Protein AF-A0A7R9U4M3-F1 (afdb_monomer_lite)

Radius of gyration: 16.31 Å; chains: 1; bounding box: 42×39×50 Å

pLDDT: mean 87.85, std 11.24, range [37.78, 98.69]

Secondary structure (DSSP, 8-state):
------BEEEEEEESSSEEEEEEEPS--SS-----BTSSEEEEE-SSEEEEEEEETTTTEEEEEEEE-SS-GGG---EEEEEEE-SSTT-TTTTSEEEEETTEEEEEETTTTTT-EEEEEE-TTSS---EEEEE--SSS--TT--TTSEEEEETTEEEEE-TT--

Organism: NCBI:txid172671

InterPro domains:
  IPR013517 FG-GAP repeat [PF14312] (145-165)
  IPR028994 Integrin alpha, N-terminal [G3DSA:2.130.10.130] (20-165)

Foldseek 3Di:
DQDQDLAWAWDWDDDVHIDIDIGGDPDDPDDGQQNWQLEWDWDDDPFKIWIWIFRLSQQKIWIWIWTPPDDCPPTDTDTLDMDHDPDPALRRWRNEWDADQQWIKTWRLQGPLRTKIWIFGGSNDPDRHTPDMDDDPDPWGSQQSWRNYKYDDDPDIDIHRPRGD

Structure (mmCIF, N/CA/C/O backbone):
data_AF-A0A7R9U4M3-F1
#
_entry.id   AF-A0A7R9U4M3-F1
#
loop_
_atom_site.gro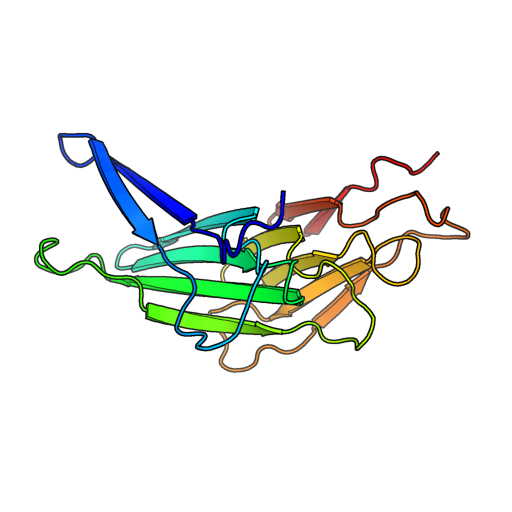up_PDB
_atom_site.id
_atom_site.type_symbol
_atom_site.label_atom_id
_atom_site.label_alt_id
_atom_site.label_comp_id
_atom_site.label_asym_id
_atom_site.label_entity_id
_atom_site.label_seq_id
_atom_site.pdbx_PDB_ins_code
_atom_site.Cartn_x
_atom_site.Cartn_y
_atom_site.Cartn_z
_atom_site.occupancy
_atom_site.B_iso_or_equiv
_atom_site.auth_seq_id
_atom_site.auth_comp_id
_atom_site.auth_asym_id
_atom_site.auth_atom_id
_atom_site.pdbx_PDB_model_num
ATOM 1 N N . GLY A 1 1 ? 10.361 23.703 -2.982 1.00 37.78 1 GLY A N 1
ATOM 2 C CA . GLY A 1 1 ? 10.017 24.140 -1.619 1.00 37.78 1 GLY A CA 1
ATOM 3 C C . GLY A 1 1 ? 10.389 23.019 -0.686 1.00 37.78 1 GLY A C 1
ATOM 4 O O . GLY A 1 1 ? 9.804 21.955 -0.807 1.00 37.78 1 GLY A O 1
ATOM 5 N N . ASN A 1 2 ? 11.410 23.215 0.147 1.00 40.41 2 ASN A N 1
ATOM 6 C CA . ASN A 1 2 ? 11.979 22.170 1.003 1.00 40.41 2 ASN A C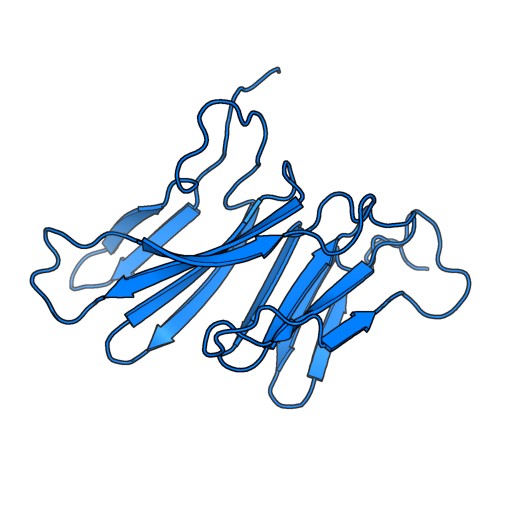A 1
ATOM 7 C C . ASN A 1 2 ? 11.095 21.965 2.240 1.00 40.41 2 ASN A C 1
ATOM 9 O O . ASN A 1 2 ? 11.406 22.452 3.323 1.00 40.41 2 ASN A O 1
ATOM 13 N N . GLY A 1 3 ? 9.948 21.314 2.048 1.00 46.66 3 GLY A N 1
ATOM 14 C CA . GLY A 1 3 ? 9.044 20.949 3.129 1.00 46.66 3 GLY A CA 1
ATOM 15 C C . GLY A 1 3 ? 9.566 19.722 3.868 1.00 46.66 3 GLY A C 1
ATOM 16 O O . GLY A 1 3 ? 9.647 18.642 3.295 1.00 46.66 3 GLY A O 1
ATOM 17 N N . THR A 1 4 ? 9.859 19.881 5.154 1.00 59.25 4 THR A N 1
ATOM 18 C CA . THR A 1 4 ? 10.184 18.836 6.141 1.00 59.25 4 THR A CA 1
ATOM 19 C C . THR A 1 4 ? 8.990 17.926 6.469 1.00 59.25 4 THR A C 1
ATOM 21 O O . THR A 1 4 ? 8.893 17.403 7.575 1.00 59.25 4 THR A O 1
ATOM 24 N N . SER A 1 5 ? 8.030 17.775 5.552 1.00 70.88 5 SER A N 1
ATOM 25 C CA . SER A 1 5 ? 6.799 17.042 5.832 1.00 70.88 5 SER A CA 1
ATOM 26 C C . SER A 1 5 ? 7.074 15.543 5.818 1.00 70.88 5 SER A C 1
ATOM 28 O O . SER 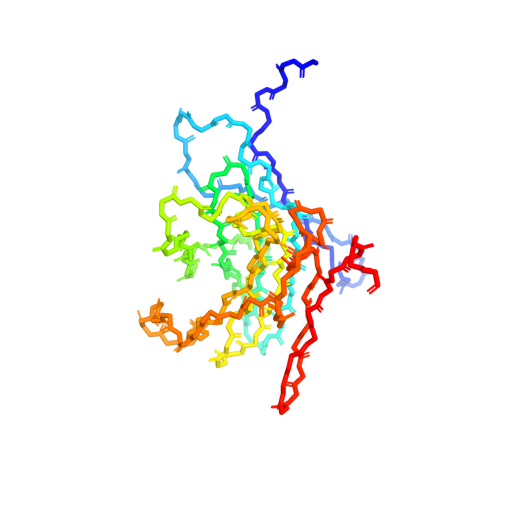A 1 5 ? 7.492 14.980 4.806 1.00 70.88 5 SER A O 1
ATOM 30 N N . VAL A 1 6 ? 6.836 14.899 6.955 1.00 87.44 6 VAL A N 1
ATOM 31 C CA . VAL A 1 6 ? 6.812 13.438 7.087 1.00 87.44 6 VAL A CA 1
ATOM 32 C C . VAL A 1 6 ? 5.547 12.826 6.475 1.00 87.44 6 VAL A C 1
ATOM 34 O O . VAL A 1 6 ? 5.582 11.665 6.087 1.00 87.44 6 VAL A O 1
ATOM 37 N N . GLY A 1 7 ? 4.485 13.614 6.267 1.00 92.06 7 GLY A N 1
ATOM 38 C CA . GLY A 1 7 ? 3.181 13.145 5.786 1.00 92.06 7 GLY A CA 1
ATOM 39 C C . GLY A 1 7 ? 2.256 12.675 6.916 1.00 92.06 7 GLY A C 1
ATOM 40 O O . GLY A 1 7 ? 2.693 12.497 8.051 1.00 92.06 7 GLY A O 1
ATOM 41 N N . ALA A 1 8 ? 0.971 12.521 6.600 1.00 93.31 8 ALA A N 1
ATOM 42 C CA . ALA A 1 8 ? -0.087 12.064 7.499 1.00 93.31 8 ALA A CA 1
ATOM 43 C C . ALA A 1 8 ? -1.176 11.354 6.681 1.00 93.31 8 ALA A C 1
ATOM 45 O O . ALA A 1 8 ? -1.417 11.709 5.524 1.00 93.31 8 ALA A O 1
ATOM 46 N N . ALA A 1 9 ? -1.864 10.396 7.293 1.00 94.75 9 ALA A N 1
ATOM 47 C CA . ALA A 1 9 ? -3.109 9.831 6.782 1.00 94.75 9 ALA A CA 1
ATOM 48 C C . ALA A 1 9 ? -4.287 10.291 7.656 1.00 94.75 9 ALA A C 1
ATOM 50 O O . ALA A 1 9 ? -4.102 10.724 8.791 1.00 94.75 9 ALA A O 1
ATOM 51 N N . PHE A 1 10 ? -5.510 10.208 7.135 1.00 93.38 10 PHE A N 1
ATOM 52 C CA . PHE A 1 10 ? -6.714 10.585 7.875 1.00 93.38 10 PHE A CA 1
ATOM 53 C C . PHE A 1 10 ? -7.774 9.499 7.729 1.00 93.38 10 PHE A C 1
ATOM 55 O O . PHE A 1 10 ? -8.077 9.071 6.615 1.00 93.38 10 PHE A O 1
ATOM 62 N N . LEU A 1 11 ? -8.363 9.087 8.849 1.00 92.38 11 LEU A N 1
ATOM 63 C CA . LEU A 1 11 ? -9.556 8.250 8.871 1.00 92.38 11 LEU A CA 1
ATOM 64 C C . LEU A 1 11 ? -10.776 9.146 9.084 1.00 92.38 11 LEU A C 1
ATOM 66 O O . LEU A 1 11 ? -10.877 9.816 10.110 1.00 92.38 11 LEU A O 1
ATOM 70 N N . ALA A 1 12 ? -11.720 9.117 8.146 1.00 91.19 12 ALA A N 1
ATOM 71 C CA . ALA A 1 12 ? -13.032 9.731 8.309 1.00 91.19 12 ALA A CA 1
ATOM 72 C C . ALA A 1 12 ? -14.095 8.640 8.481 1.00 91.19 12 ALA A C 1
ATOM 74 O O . ALA A 1 12 ? -14.167 7.717 7.671 1.00 91.19 12 ALA A O 1
ATOM 75 N N . PHE A 1 13 ? -14.928 8.745 9.515 1.00 85.38 13 PHE A N 1
ATOM 76 C CA . PHE A 1 13 ? -15.995 7.776 9.785 1.00 85.38 13 PHE A CA 1
ATOM 77 C C . PHE A 1 13 ? -17.269 8.456 10.294 1.00 85.38 13 PHE A C 1
ATOM 79 O O . PHE A 1 13 ? -17.234 9.575 10.811 1.00 85.38 13 PHE A O 1
ATOM 86 N N . PHE A 1 14 ? -18.406 7.776 10.130 1.00 83.50 14 PHE A N 1
ATOM 87 C CA . PHE A 1 14 ? -19.721 8.283 10.520 1.00 83.50 14 PHE A CA 1
ATOM 88 C C . PHE A 1 14 ? -20.272 7.520 11.730 1.00 83.50 14 PHE A C 1
ATOM 90 O O . PHE A 1 14 ? -20.478 6.311 11.665 1.00 83.50 14 PHE A O 1
ATOM 97 N N . ALA A 1 15 ? -20.550 8.241 12.816 1.00 82.00 15 ALA A N 1
ATOM 98 C CA . ALA A 1 15 ? -21.122 7.710 14.056 1.00 82.00 15 ALA A CA 1
ATOM 99 C C . ALA A 1 15 ? -22.196 8.670 14.596 1.00 82.00 15 ALA A C 1
ATOM 101 O O . ALA A 1 15 ? -22.021 9.333 15.614 1.00 82.00 15 ALA A O 1
ATOM 102 N N . GLY A 1 16 ? -23.287 8.847 13.844 1.00 87.50 16 GLY A N 1
ATOM 103 C CA . GLY A 1 16 ? -24.296 9.888 14.109 1.00 87.50 16 GLY A CA 1
ATOM 104 C C . GLY A 1 16 ? -23.850 11.301 13.699 1.00 87.50 16 GLY A C 1
ATOM 105 O O . GLY A 1 16 ? -24.685 12.132 13.351 1.00 87.50 16 GLY A O 1
ATOM 106 N N . SER A 1 17 ? -22.540 11.540 13.643 1.00 90.12 17 SER A N 1
ATOM 107 C CA . SER A 1 17 ? -21.875 12.671 12.990 1.00 90.12 17 SER A CA 1
ATOM 108 C C . SER A 1 17 ? -20.594 12.215 12.288 1.00 90.12 17 SER A C 1
ATOM 110 O O . SER A 1 17 ? -20.107 11.113 12.534 1.00 90.12 17 SER A O 1
ATOM 112 N N . TRP A 1 18 ? -20.047 13.054 11.403 1.00 90.75 18 TRP A N 1
ATOM 113 C CA . TRP A 1 18 ? -18.720 12.826 10.830 1.00 90.75 18 TRP A CA 1
ATOM 114 C C . TRP A 1 18 ? -17.631 13.094 11.868 1.00 90.75 18 TRP A C 1
ATOM 116 O O . TRP A 1 18 ? -17.604 14.161 12.483 1.00 90.75 18 TRP A O 1
ATOM 126 N N . HIS A 1 19 ? -16.719 12.140 12.012 1.00 85.75 19 HIS A N 1
ATOM 127 C CA . HIS A 1 19 ? -15.512 12.239 12.821 1.00 85.75 19 HIS A CA 1
ATOM 128 C C . HIS A 1 19 ? -14.290 12.062 11.925 1.00 85.75 19 HIS A C 1
ATOM 130 O O . HIS A 1 19 ? -14.338 11.324 10.940 1.00 85.75 19 HIS A O 1
ATOM 136 N N . VAL A 1 20 ? -13.198 12.741 12.273 1.00 89.19 20 VAL A N 1
ATOM 137 C CA . VAL A 1 20 ? -11.919 12.643 11.568 1.00 89.19 20 VAL A CA 1
ATOM 138 C C . VAL A 1 20 ? -10.822 12.392 12.589 1.00 89.19 20 VAL A C 1
ATOM 140 O O . VAL A 1 20 ? -10.710 13.131 13.567 1.00 89.19 20 VAL A O 1
ATOM 143 N N . LEU A 1 21 ? -10.015 11.365 12.348 1.00 89.38 21 LEU A N 1
ATOM 144 C CA . LEU A 1 21 ? -8.816 11.059 13.118 1.00 89.38 21 LEU A CA 1
ATOM 145 C C . LEU A 1 21 ? -7.601 11.224 12.216 1.00 89.38 21 LEU A C 1
ATOM 147 O O . LEU A 1 21 ? -7.536 10.637 11.135 1.00 89.38 21 LEU A O 1
ATOM 151 N N . GLN A 1 22 ? -6.649 12.037 12.666 1.00 91.06 22 GLN A N 1
ATOM 152 C CA . GLN A 1 22 ? -5.338 12.120 12.041 1.00 91.06 22 GLN A CA 1
ATOM 153 C C . GLN A 1 22 ? -4.504 10.917 12.471 1.00 91.06 22 GLN A C 1
ATOM 155 O O . GLN A 1 22 ? -4.534 10.502 13.630 1.00 91.06 22 GLN A O 1
ATOM 160 N N . VAL A 1 23 ? -3.768 10.368 11.518 1.00 91.62 23 VAL A N 1
ATOM 161 C CA . VAL A 1 23 ? -2.862 9.250 11.705 1.00 91.62 23 VAL A CA 1
ATOM 162 C C . VAL A 1 23 ? -1.487 9.715 11.270 1.00 91.62 23 VAL A C 1
ATOM 164 O O . VAL A 1 23 ? -1.259 10.002 10.093 1.00 91.62 23 VAL A O 1
ATOM 167 N N . ASP A 1 24 ? -0.588 9.822 12.234 1.00 90.94 24 ASP A N 1
ATOM 168 C CA . ASP A 1 24 ? 0.778 10.259 11.992 1.00 90.94 24 ASP A CA 1
ATOM 169 C C . ASP A 1 24 ? 1.687 9.069 11.688 1.00 90.94 24 ASP A C 1
ATOM 171 O O . ASP A 1 24 ? 1.416 7.932 12.088 1.00 90.94 24 ASP A O 1
ATOM 175 N N . LEU A 1 25 ? 2.791 9.347 10.993 1.00 90.00 25 LEU A N 1
ATOM 176 C CA . LEU A 1 25 ? 3.866 8.379 10.822 1.00 90.00 25 LEU A CA 1
ATOM 177 C C . LEU A 1 25 ? 4.359 7.923 12.215 1.00 90.00 25 LEU A C 1
ATOM 179 O O . LEU A 1 25 ? 4.736 8.775 13.028 1.00 90.00 25 LEU A O 1
ATOM 183 N N . PRO A 1 26 ? 4.383 6.612 12.512 1.00 87.19 26 PRO A N 1
ATOM 184 C CA . PRO A 1 26 ? 4.880 6.114 13.791 1.00 87.19 26 PRO A CA 1
ATOM 185 C C . PRO A 1 26 ? 6.357 6.476 13.992 1.00 87.19 26 PRO A C 1
ATOM 187 O O . PRO A 1 26 ? 7.179 6.127 13.159 1.00 87.19 26 PRO A O 1
ATOM 190 N N . GLN A 1 27 ? 6.643 7.198 15.085 1.00 74.12 27 GLN A N 1
ATOM 191 C CA . GLN A 1 27 ? 7.946 7.688 15.574 1.00 74.12 27 GLN A CA 1
ATOM 192 C C . GLN A 1 27 ? 9.141 7.617 14.600 1.00 74.12 27 GLN A C 1
ATOM 194 O O . GLN A 1 27 ? 9.788 6.585 14.496 1.00 74.12 27 GLN A O 1
ATOM 199 N N . GLU A 1 28 ? 9.568 8.768 14.063 1.00 61.22 28 GLU A N 1
ATOM 200 C CA . GLU A 1 28 ? 10.859 8.899 13.371 1.00 61.22 28 GLU A CA 1
ATOM 201 C C . GLU A 1 28 ? 11.548 10.228 13.720 1.00 61.22 28 GLU A C 1
ATOM 203 O O . GLU A 1 28 ? 11.085 11.304 13.344 1.00 61.22 28 GLU A O 1
ATOM 208 N N . ALA A 1 29 ? 12.671 10.184 14.444 1.00 54.16 29 ALA A N 1
ATOM 209 C CA . ALA A 1 29 ? 13.320 11.400 14.953 1.00 54.16 29 ALA A CA 1
ATOM 210 C C . ALA A 1 29 ? 14.067 12.216 13.879 1.00 54.16 29 ALA A C 1
ATOM 212 O O . ALA A 1 29 ? 14.394 13.371 14.131 1.00 54.16 29 ALA A O 1
ATOM 213 N N . ASN A 1 30 ? 14.346 11.640 12.702 1.00 65.00 30 ASN A N 1
ATOM 214 C CA . ASN A 1 30 ? 15.183 12.270 11.668 1.00 65.00 30 ASN A CA 1
ATOM 215 C C . ASN A 1 30 ? 14.733 11.987 10.227 1.00 65.00 30 ASN A C 1
ATOM 217 O O . ASN A 1 30 ? 15.498 12.211 9.287 1.00 65.00 30 ASN A O 1
ATOM 221 N N . VAL A 1 31 ? 13.514 11.492 10.022 1.00 77.75 31 VAL A N 1
ATOM 222 C CA . VAL A 1 31 ? 13.018 11.269 8.666 1.00 77.75 31 VAL A CA 1
ATOM 223 C C . VAL A 1 31 ? 12.441 12.569 8.124 1.00 77.75 31 VAL A C 1
ATOM 225 O O . VAL A 1 31 ? 11.555 13.180 8.713 1.00 77.75 31 VAL A O 1
ATOM 228 N N . THR A 1 32 ? 12.943 12.996 6.971 1.00 81.12 32 THR A N 1
ATOM 229 C CA . THR A 1 32 ? 12.339 14.077 6.191 1.00 81.12 32 THR A CA 1
ATOM 230 C C . THR A 1 32 ? 11.786 13.488 4.907 1.00 81.12 32 THR A C 1
ATOM 232 O O . THR A 1 32 ? 12.334 12.522 4.383 1.00 81.12 32 THR A O 1
ATOM 235 N N . ASN A 1 33 ? 10.691 14.061 4.403 1.00 87.31 33 ASN A N 1
ATOM 236 C CA . ASN A 1 33 ? 10.104 13.671 3.124 1.00 87.31 33 ASN A CA 1
ATOM 237 C C . ASN A 1 33 ? 9.628 12.206 3.056 1.00 87.31 33 ASN A C 1
ATOM 239 O O . ASN A 1 33 ? 9.598 11.651 1.967 1.00 87.31 33 ASN A O 1
ATOM 243 N N . ALA A 1 34 ? 9.212 11.586 4.172 1.00 91.88 34 ALA A N 1
ATOM 244 C CA . ALA A 1 34 ? 8.642 10.228 4.163 1.00 91.88 34 ALA A CA 1
ATOM 245 C C . ALA A 1 34 ? 7.427 10.089 3.238 1.00 91.88 34 ALA A C 1
ATOM 247 O O . ALA A 1 34 ? 7.194 9.012 2.690 1.00 91.88 34 ALA A O 1
ATOM 248 N N . ARG A 1 35 ? 6.674 11.181 3.036 1.00 94.31 35 ARG A N 1
ATOM 249 C CA . ARG A 1 35 ? 5.420 11.173 2.271 1.00 94.31 35 ARG A CA 1
ATOM 250 C C . ARG A 1 35 ? 4.434 10.138 2.839 1.00 94.31 35 ARG A C 1
ATOM 252 O O . ARG A 1 35 ? 3.738 9.477 2.085 1.00 94.31 35 ARG A O 1
ATOM 259 N N . PHE A 1 36 ? 4.396 9.966 4.160 1.00 95.62 36 PHE A N 1
ATOM 260 C CA . PHE A 1 36 ? 3.461 9.058 4.816 1.00 95.62 36 PHE A CA 1
ATOM 261 C C . PHE A 1 36 ? 2.010 9.420 4.478 1.00 95.62 36 PHE A C 1
ATOM 263 O O . PHE A 1 36 ? 1.654 10.599 4.418 1.00 95.62 36 PHE A O 1
ATOM 270 N N . GLY A 1 37 ? 1.185 8.401 4.244 1.00 96.62 37 GLY A N 1
ATOM 271 C CA . GLY A 1 37 ? -0.191 8.570 3.778 1.00 96.62 37 GLY A CA 1
ATOM 272 C C . GLY A 1 37 ? -0.309 8.825 2.273 1.00 96.62 37 GLY A C 1
ATOM 273 O O . GLY A 1 37 ? -1.388 9.191 1.817 1.00 96.62 37 GLY A O 1
ATOM 274 N N . TRP A 1 38 ? 0.764 8.628 1.494 1.00 97.44 38 TRP A N 1
ATOM 275 C CA . TRP A 1 38 ? 0.748 8.788 0.032 1.00 97.44 38 TRP A CA 1
ATOM 276 C C . TRP A 1 38 ? -0.267 7.868 -0.651 1.00 97.44 38 TRP A C 1
ATOM 278 O O . TRP A 1 38 ? -0.994 8.285 -1.549 1.00 97.44 38 TRP A O 1
ATOM 288 N N . SER A 1 39 ? -0.332 6.622 -0.191 1.00 98.44 39 SER A N 1
ATOM 289 C CA . SER A 1 39 ? -1.350 5.652 -0.575 1.00 98.44 39 SER A CA 1
ATOM 290 C C . SER A 1 39 ? -1.989 5.074 0.672 1.00 98.44 39 SER A C 1
ATOM 292 O O . SER A 1 39 ? -1.288 4.826 1.656 1.00 98.44 39 SER A O 1
ATOM 294 N N . THR A 1 40 ? -3.292 4.821 0.625 1.00 97.62 40 THR A N 1
ATOM 295 C CA . THR A 1 40 ? -4.031 4.246 1.747 1.00 97.62 40 THR A CA 1
ATOM 296 C C . THR A 1 40 ? -4.933 3.104 1.304 1.00 97.62 40 THR A C 1
ATOM 298 O O . THR A 1 40 ? -5.460 3.098 0.194 1.00 97.62 40 THR A O 1
ATOM 301 N N . SER A 1 41 ? -5.124 2.144 2.202 1.00 96.25 41 SER A N 1
ATOM 302 C CA . SER A 1 41 ? -6.145 1.100 2.107 1.00 96.25 41 SER A CA 1
ATOM 303 C C . SER A 1 41 ? -6.718 0.863 3.502 1.00 96.25 41 SER A C 1
ATOM 305 O O . SER A 1 41 ? -6.033 1.107 4.499 1.00 96.25 41 SER A O 1
ATOM 307 N N . LEU A 1 42 ? -7.967 0.410 3.591 1.00 94.81 42 LEU A N 1
ATOM 308 C CA . LEU A 1 42 ? -8.704 0.265 4.846 1.00 94.81 42 LEU A CA 1
ATOM 309 C C . LEU A 1 42 ? -9.363 -1.112 4.914 1.00 94.81 42 LEU A C 1
ATOM 311 O O . LEU A 1 42 ? -10.042 -1.513 3.973 1.00 94.81 42 LEU A O 1
ATOM 315 N N . LEU A 1 43 ? -9.233 -1.777 6.057 1.00 93.12 43 LEU A N 1
ATOM 316 C CA . LEU A 1 43 ? -9.994 -2.970 6.403 1.00 93.12 43 LEU A CA 1
ATOM 317 C C . LEU A 1 43 ? -10.692 -2.734 7.739 1.00 93.12 43 LEU A C 1
ATOM 319 O O . LEU A 1 43 ? -10.069 -2.306 8.710 1.00 93.12 43 LEU A O 1
ATOM 323 N N . VAL A 1 44 ? -11.992 -3.004 7.779 1.00 89.50 44 VAL A N 1
ATOM 324 C CA . VAL A 1 44 ? -12.799 -2.896 8.995 1.00 89.50 44 VAL A CA 1
ATOM 325 C C . VAL A 1 44 ? -13.258 -4.291 9.379 1.00 89.50 44 VAL A C 1
ATOM 327 O O . VAL A 1 44 ? -14.021 -4.929 8.656 1.00 89.50 44 VAL A O 1
ATOM 330 N N . GLU A 1 45 ? -12.792 -4.749 10.527 1.00 86.88 45 GLU A N 1
ATOM 331 C CA . GLU A 1 45 ? -13.235 -5.973 11.176 1.00 86.88 45 GLU A CA 1
ATOM 332 C C . GLU A 1 45 ? -14.233 -5.639 12.290 1.00 86.88 45 GLU A C 1
ATOM 334 O O . GLU A 1 45 ? -14.480 -4.479 12.623 1.00 86.88 45 GLU A O 1
ATOM 339 N N . THR A 1 46 ? -14.831 -6.663 12.900 1.00 85.00 46 THR A N 1
ATOM 340 C CA . THR A 1 46 ? -15.843 -6.472 13.951 1.00 85.00 46 THR A CA 1
ATOM 341 C C . THR A 1 46 ? -15.320 -5.670 15.144 1.00 85.00 46 THR A C 1
ATOM 343 O O . THR A 1 46 ? -16.074 -4.903 15.740 1.00 85.00 46 THR A O 1
ATOM 346 N N . SER A 1 47 ? -14.047 -5.850 15.504 1.00 86.31 47 SER A N 1
ATOM 347 C CA . SER A 1 47 ? -13.424 -5.211 16.667 1.00 86.31 47 SER A CA 1
ATOM 348 C C . SER A 1 47 ? -12.348 -4.196 16.325 1.00 86.31 47 SER A C 1
ATOM 350 O O . SER A 1 47 ? -11.884 -3.503 17.228 1.00 86.31 47 SER A O 1
ATOM 352 N N . ASP A 1 48 ? -11.922 -4.120 15.068 1.00 88.44 48 ASP A N 1
ATOM 353 C CA . ASP A 1 48 ? -10.676 -3.468 14.699 1.00 88.44 48 ASP A CA 1
ATOM 354 C C . ASP A 1 48 ? -10.792 -2.743 13.360 1.00 88.44 48 ASP A C 1
ATOM 356 O O . ASP A 1 48 ? -11.447 -3.204 12.429 1.00 88.44 48 ASP A O 1
ATOM 360 N N . ILE A 1 49 ? -10.115 -1.607 13.257 1.00 90.94 49 ILE A N 1
ATOM 361 C CA . ILE A 1 49 ? -9.874 -0.908 12.000 1.00 90.94 49 ILE A CA 1
ATOM 362 C C . ILE A 1 49 ? -8.388 -1.020 11.701 1.00 90.94 49 ILE A C 1
ATOM 364 O O . ILE A 1 49 ? -7.557 -0.616 12.519 1.00 90.94 49 ILE A O 1
ATOM 368 N N . LEU A 1 50 ? -8.059 -1.538 10.523 1.00 93.50 50 LEU A N 1
ATOM 369 C CA . LEU A 1 50 ? -6.706 -1.573 9.993 1.00 93.50 50 LEU A CA 1
ATOM 370 C C . LEU A 1 50 ? -6.571 -0.578 8.843 1.00 93.50 50 LEU A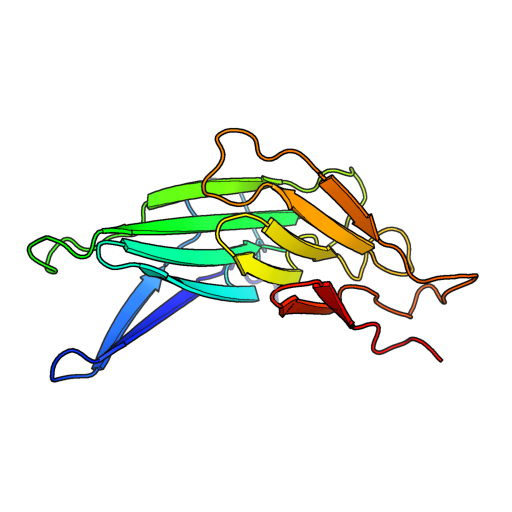 C 1
ATOM 372 O O . LEU A 1 50 ? -7.347 -0.600 7.889 1.00 93.50 50 LEU A O 1
ATOM 376 N N . LEU A 1 51 ? -5.565 0.282 8.929 1.00 95.12 51 LEU A N 1
ATOM 377 C CA . LEU A 1 51 ? -5.184 1.237 7.897 1.00 95.12 51 LEU A CA 1
ATOM 378 C C . LEU A 1 51 ? -3.788 0.873 7.401 1.00 95.12 51 LEU A C 1
ATOM 380 O O . LEU A 1 51 ? -2.830 0.947 8.169 1.00 95.12 51 LEU A O 1
ATOM 384 N N . ALA A 1 52 ? -3.658 0.533 6.123 1.00 96.38 52 ALA A N 1
ATOM 385 C CA . ALA A 1 52 ? -2.355 0.498 5.473 1.00 96.38 52 ALA A CA 1
ATOM 386 C C . ALA A 1 52 ? -2.049 1.880 4.898 1.00 96.38 52 ALA A C 1
ATOM 388 O O . ALA A 1 52 ? -2.890 2.462 4.212 1.00 96.38 52 ALA A O 1
ATOM 389 N N . ALA A 1 53 ? -0.853 2.394 5.161 1.00 97.31 53 ALA A N 1
ATOM 390 C CA . ALA A 1 53 ? -0.390 3.686 4.683 1.00 97.31 53 ALA A CA 1
ATOM 391 C C . ALA A 1 53 ? 1.028 3.570 4.115 1.00 97.31 53 ALA A C 1
ATOM 393 O O . ALA A 1 53 ? 1.958 3.123 4.791 1.00 97.31 53 ALA A O 1
ATOM 394 N N . GLY A 1 54 ? 1.179 3.982 2.860 1.00 97.50 54 GLY A N 1
ATOM 395 C CA . GLY A 1 54 ? 2.459 4.042 2.167 1.00 97.50 54 GLY A CA 1
ATOM 396 C C . GLY A 1 54 ? 3.264 5.284 2.539 1.00 97.50 54 GLY A C 1
ATOM 397 O O . GLY A 1 54 ? 2.708 6.371 2.719 1.00 97.50 54 GLY A O 1
ATOM 398 N N . ALA A 1 55 ? 4.579 5.113 2.634 1.00 96.38 55 ALA A N 1
ATOM 399 C CA . ALA A 1 55 ? 5.575 6.153 2.855 1.00 96.38 55 ALA A CA 1
ATOM 400 C C . ALA A 1 55 ? 6.717 6.010 1.828 1.00 96.38 55 ALA A C 1
ATOM 402 O O . ALA A 1 55 ? 7.852 5.692 2.194 1.00 96.38 55 ALA A O 1
ATOM 403 N N . PRO A 1 56 ? 6.455 6.254 0.529 1.00 95.94 56 PRO A N 1
ATOM 404 C CA . PRO A 1 56 ? 7.423 6.015 -0.545 1.00 95.94 56 PRO A CA 1
ATOM 405 C C . PRO A 1 56 ? 8.648 6.929 -0.492 1.00 95.94 56 PRO A C 1
ATOM 407 O O . PRO A 1 56 ? 9.560 6.804 -1.299 1.00 95.94 56 PRO A O 1
ATOM 410 N N . GLY A 1 57 ? 8.682 7.926 0.390 1.00 93.00 57 GLY A N 1
ATOM 411 C CA . GLY A 1 57 ? 9.892 8.705 0.641 1.00 93.00 57 GLY A CA 1
ATOM 412 C C . GLY A 1 57 ? 10.936 7.996 1.500 1.00 93.00 57 GLY A C 1
ATOM 413 O O . GLY A 1 57 ? 12.088 8.419 1.510 1.00 93.00 57 GLY A O 1
ATOM 414 N N . ILE A 1 58 ? 10.530 6.941 2.203 1.00 92.69 58 ILE A N 1
ATOM 415 C CA . ILE A 1 58 ? 11.392 6.060 3.001 1.00 92.69 58 ILE A CA 1
ATOM 416 C C . ILE A 1 58 ? 11.184 4.583 2.656 1.00 92.69 58 ILE A C 1
ATOM 418 O O . ILE A 1 58 ? 11.549 3.715 3.441 1.00 92.69 58 ILE A O 1
ATOM 422 N N . ASP A 1 59 ? 10.595 4.309 1.489 1.00 94.81 59 ASP A N 1
ATOM 423 C CA . ASP A 1 59 ? 10.441 2.964 0.939 1.00 94.81 59 ASP A CA 1
ATOM 424 C C . ASP A 1 59 ? 9.786 1.972 1.925 1.00 94.81 59 ASP A C 1
ATOM 426 O O . ASP A 1 59 ? 10.272 0.855 2.136 1.00 94.81 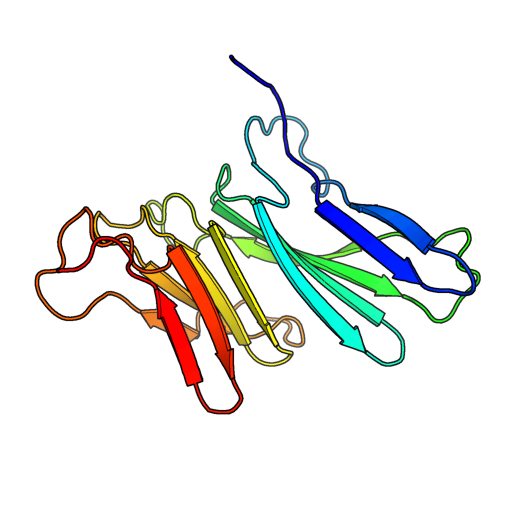59 ASP A O 1
ATOM 430 N N . ALA A 1 60 ? 8.678 2.394 2.550 1.00 94.50 60 ALA A N 1
ATOM 431 C CA . ALA A 1 60 ? 7.973 1.624 3.574 1.00 94.50 60 ALA A CA 1
ATOM 432 C C . ALA A 1 60 ? 6.442 1.687 3.445 1.00 94.50 60 ALA A C 1
ATOM 434 O O . ALA A 1 60 ? 5.868 2.653 2.936 1.00 94.50 60 ALA A O 1
ATOM 435 N N . VAL A 1 61 ? 5.772 0.669 3.987 1.00 96.56 61 VAL A N 1
ATOM 436 C CA . VAL A 1 61 ? 4.325 0.648 4.247 1.00 96.56 61 VAL A CA 1
ATOM 437 C C . VAL A 1 61 ? 4.091 0.295 5.711 1.00 96.56 61 VAL A C 1
ATOM 439 O O . VAL A 1 61 ? 4.695 -0.641 6.231 1.00 96.56 61 VAL A O 1
ATOM 442 N N . TYR A 1 62 ? 3.176 1.005 6.365 1.00 95.00 62 TYR A N 1
ATOM 443 C CA . TYR A 1 62 ? 2.761 0.730 7.739 1.00 95.00 62 TYR A CA 1
ATOM 444 C C . TYR A 1 62 ? 1.312 0.261 7.752 1.00 95.00 62 TYR A C 1
ATOM 446 O O . TYR A 1 62 ? 0.451 0.914 7.167 1.00 95.00 62 TYR A O 1
ATOM 454 N N . VAL A 1 63 ? 1.036 -0.835 8.451 1.00 95.25 63 VAL A N 1
ATOM 455 C CA . VAL A 1 63 ? -0.314 -1.260 8.822 1.00 95.25 63 VAL A CA 1
ATOM 456 C C . VAL A 1 63 ? -0.538 -0.875 10.271 1.00 95.25 63 VAL A C 1
ATOM 458 O O . VAL A 1 63 ? 0.175 -1.315 11.177 1.00 95.25 63 VAL A O 1
ATOM 461 N N . LEU A 1 64 ? -1.535 -0.030 10.475 1.00 94.06 64 LEU A N 1
ATOM 462 C CA . LEU A 1 64 ? -1.896 0.551 11.752 1.00 94.06 64 LEU A CA 1
ATOM 463 C C . LEU A 1 64 ? -3.243 0.002 12.189 1.00 94.06 64 LEU A C 1
ATOM 465 O O . LEU A 1 64 ? -4.179 -0.033 11.396 1.00 94.06 64 LEU A O 1
ATOM 469 N N . LYS A 1 65 ? -3.347 -0.396 13.452 1.00 92.25 65 LYS A N 1
ATOM 470 C CA . LYS A 1 65 ? -4.541 -1.001 14.033 1.00 92.25 65 LYS A CA 1
ATOM 471 C C . LYS A 1 65 ? -5.135 -0.093 15.103 1.00 92.25 65 LYS A C 1
ATOM 473 O O . LYS A 1 65 ? -4.416 0.407 15.966 1.00 92.25 65 LYS A O 1
ATOM 478 N N . MET A 1 66 ? -6.448 0.084 15.055 1.00 90.12 66 MET A N 1
ATOM 479 C CA . MET A 1 66 ? -7.249 0.768 16.065 1.00 90.12 66 MET A CA 1
ATOM 480 C C . MET A 1 66 ? -8.335 -0.183 16.552 1.00 90.12 66 MET A C 1
ATOM 482 O O . MET A 1 66 ? -9.093 -0.715 15.745 1.00 90.12 66 MET A O 1
ATOM 486 N N . ASN A 1 67 ? -8.433 -0.380 17.865 1.00 87.19 67 ASN A N 1
ATOM 487 C CA . ASN A 1 67 ? -9.498 -1.188 18.443 1.00 87.19 67 ASN A CA 1
ATOM 488 C C . ASN A 1 67 ? -10.773 -0.351 18.632 1.00 87.19 67 ASN A C 1
ATOM 490 O O . ASN A 1 67 ? -10.719 0.769 19.138 1.00 87.19 67 ASN A O 1
ATOM 494 N N . VAL A 1 68 ? -11.918 -0.904 18.238 1.00 78.69 68 VAL A N 1
ATOM 495 C CA . VAL A 1 68 ? -13.227 -0.226 18.216 1.00 78.69 68 VAL A CA 1
ATOM 496 C C . VAL A 1 68 ? -14.117 -0.663 19.390 1.00 78.69 68 VAL A C 1
ATOM 498 O O . VAL A 1 68 ? -15.201 -0.126 19.586 1.00 78.69 68 VAL A O 1
ATOM 501 N N . THR A 1 69 ? -13.682 -1.622 20.216 1.00 66.88 69 THR A N 1
ATOM 502 C CA . THR A 1 69 ? -14.536 -2.249 21.248 1.00 66.88 69 THR A CA 1
ATOM 503 C C . THR A 1 69 ? -14.563 -1.533 22.610 1.00 66.88 69 THR A C 1
ATOM 505 O O . THR A 1 69 ? -14.962 -2.129 23.608 1.00 66.88 69 THR A O 1
ATOM 508 N N . GLY A 1 70 ? -14.190 -0.249 22.677 1.00 63.12 70 GLY A N 1
ATOM 509 C CA . GLY A 1 70 ? -14.084 0.524 23.927 1.00 63.12 70 GLY A CA 1
ATOM 510 C C . GLY A 1 70 ? -14.702 1.927 23.880 1.00 63.12 70 GLY A C 1
ATOM 511 O O . GLY A 1 70 ? -15.375 2.296 22.920 1.00 63.12 70 GLY A O 1
ATOM 512 N N . ASP A 1 71 ? -14.473 2.724 24.933 1.00 61.31 71 ASP A N 1
ATOM 513 C CA . ASP A 1 71 ? -14.812 4.155 24.936 1.00 61.31 71 ASP A CA 1
ATOM 514 C C . ASP A 1 71 ? -13.951 4.853 23.870 1.00 61.31 71 ASP A C 1
ATOM 516 O O . ASP A 1 71 ? -12.726 4.916 23.977 1.00 61.31 71 ASP A O 1
ATOM 520 N N . THR A 1 72 ? -14.582 5.356 22.809 1.00 62.66 72 THR A N 1
ATOM 521 C CA . THR A 1 72 ? -13.907 5.921 21.625 1.00 62.66 72 THR A CA 1
ATOM 522 C C . THR A 1 72 ? -13.124 7.204 21.922 1.00 62.66 72 THR A C 1
ATOM 524 O O . THR A 1 72 ? -12.521 7.780 21.020 1.00 62.66 72 THR A O 1
ATOM 527 N N . LYS A 1 73 ? -13.148 7.682 23.170 1.00 64.44 73 LYS A N 1
ATOM 528 C CA . LYS A 1 73 ? -12.434 8.880 23.628 1.00 64.44 73 LYS A CA 1
ATOM 529 C C . LYS A 1 73 ? -10.913 8.736 23.604 1.00 64.44 73 LYS A C 1
ATOM 531 O O . LYS A 1 73 ? -10.250 9.751 23.427 1.00 64.44 73 LYS A O 1
ATOM 536 N N . ASP A 1 74 ? -10.396 7.509 23.693 1.00 64.94 74 ASP A N 1
ATOM 537 C CA . ASP A 1 74 ? -8.955 7.206 23.645 1.00 64.94 74 ASP A CA 1
ATOM 538 C C . ASP A 1 74 ? -8.554 6.425 22.376 1.00 64.94 74 ASP A C 1
ATOM 540 O O . ASP A 1 74 ? -7.491 5.797 22.320 1.00 64.94 74 ASP A O 1
ATOM 544 N N . ALA A 1 75 ? -9.406 6.436 21.342 1.00 72.50 75 ALA A N 1
ATOM 545 C CA . ALA A 1 75 ? -9.141 5.733 20.094 1.00 72.50 75 ALA A CA 1
ATOM 546 C C . ALA A 1 75 ? -7.851 6.262 19.444 1.00 72.50 75 ALA A C 1
ATOM 548 O O . ALA A 1 75 ? -7.765 7.417 19.026 1.00 72.50 75 ALA A O 1
ATOM 549 N N . SER A 1 76 ? -6.845 5.397 19.345 1.00 81.56 76 SER A N 1
ATOM 550 C CA . SER A 1 76 ? -5.558 5.693 18.722 1.00 81.56 76 SER A CA 1
ATOM 551 C C . SER A 1 76 ? -5.113 4.522 17.854 1.00 81.56 76 SER A C 1
ATOM 553 O O . SER A 1 76 ? -5.525 3.378 18.053 1.00 81.56 76 SER A O 1
ATOM 555 N N . PHE A 1 77 ? -4.300 4.831 16.849 1.00 89.69 77 PHE A N 1
ATOM 556 C CA . PHE A 1 77 ? -3.673 3.831 16.000 1.00 89.69 77 PHE A CA 1
ATOM 557 C C . PHE A 1 77 ? -2.345 3.386 16.609 1.00 89.69 77 PHE A C 1
ATOM 559 O O . PHE A 1 77 ? -1.513 4.216 16.974 1.00 89.69 77 PHE A O 1
ATOM 566 N N . ALA A 1 78 ? -2.128 2.076 16.660 1.00 90.62 78 ALA A N 1
ATOM 567 C CA . ALA A 1 78 ? -0.843 1.471 16.984 1.00 90.62 78 ALA A CA 1
ATOM 568 C C . ALA A 1 78 ? -0.276 0.734 15.766 1.00 90.62 78 ALA A C 1
ATOM 570 O O . ALA A 1 78 ? -1.027 0.246 14.921 1.00 90.62 78 ALA A O 1
ATOM 571 N N . VAL A 1 79 ? 1.051 0.622 15.683 1.00 92.00 79 VAL A N 1
ATOM 572 C CA . VAL A 1 79 ? 1.704 -0.176 14.636 1.00 92.00 79 VAL A CA 1
ATOM 573 C C . VAL A 1 79 ? 1.375 -1.646 14.825 1.00 92.00 79 VAL A C 1
ATOM 575 O O . VAL A 1 79 ? 1.706 -2.227 15.854 1.00 92.00 79 VAL A O 1
ATOM 578 N N . ASN A 1 80 ? 0.738 -2.236 13.815 1.00 92.19 80 ASN A N 1
ATOM 579 C CA . ASN A 1 80 ? 0.520 -3.674 13.721 1.00 92.19 80 ASN A CA 1
ATOM 580 C C . ASN A 1 80 ? 1.639 -4.334 12.913 1.00 92.19 80 ASN A C 1
ATOM 582 O O . ASN A 1 80 ? 2.194 -5.350 13.323 1.00 92.19 80 ASN A O 1
ATOM 586 N N . THR A 1 81 ? 1.980 -3.752 11.762 1.00 93.31 81 THR A N 1
ATOM 587 C CA . THR A 1 81 ? 2.970 -4.316 10.838 1.00 93.31 81 THR A CA 1
ATOM 588 C C . THR A 1 81 ? 3.693 -3.205 10.092 1.00 93.31 81 THR A C 1
ATOM 590 O O . THR A 1 81 ? 3.080 -2.202 9.732 1.00 93.31 81 THR A O 1
ATOM 593 N N . THR A 1 82 ? 4.975 -3.409 9.804 1.00 93.62 82 THR A N 1
ATOM 594 C CA . THR A 1 82 ? 5.751 -2.559 8.896 1.00 93.62 82 THR A CA 1
ATOM 595 C C . THR A 1 82 ? 6.326 -3.436 7.795 1.00 93.62 82 THR A C 1
ATOM 597 O O . THR A 1 82 ? 6.989 -4.428 8.090 1.00 93.62 82 THR A O 1
ATOM 600 N N . TYR A 1 83 ? 6.095 -3.063 6.540 1.00 94.06 83 TYR A N 1
ATOM 601 C CA . TYR A 1 83 ? 6.729 -3.673 5.377 1.00 94.06 83 TYR A CA 1
ATOM 602 C C . TYR A 1 83 ? 7.832 -2.734 4.884 1.00 94.06 83 TYR A C 1
ATOM 604 O O . TYR A 1 83 ? 7.516 -1.686 4.312 1.00 94.06 83 TYR A O 1
ATOM 612 N N . PRO A 1 84 ? 9.114 -3.050 5.128 1.00 92.00 84 PRO A N 1
ATOM 613 C CA . PRO A 1 84 ? 10.211 -2.348 4.484 1.00 92.00 84 PRO A CA 1
ATOM 614 C C . PRO A 1 84 ? 10.377 -2.837 3.041 1.00 92.00 84 PRO A C 1
ATOM 616 O O . PRO A 1 84 ? 10.027 -3.976 2.716 1.00 92.00 84 PRO A O 1
ATOM 619 N N . SER A 1 85 ? 10.976 -2.008 2.189 1.00 91.38 85 SER A N 1
ATOM 620 C CA . SER A 1 85 ? 11.420 -2.458 0.872 1.00 91.38 85 SER A CA 1
ATOM 621 C C . SER A 1 85 ? 12.328 -3.698 0.978 1.00 91.38 85 SER A C 1
ATOM 623 O O . SER A 1 85 ? 13.302 -3.684 1.740 1.00 91.38 85 SER A O 1
ATOM 625 N N . PRO A 1 86 ? 12.078 -4.757 0.184 1.00 89.62 86 PRO A N 1
ATOM 626 C CA . PRO A 1 86 ? 12.911 -5.955 0.181 1.00 89.62 86 PRO A CA 1
ATOM 627 C C . PRO A 1 86 ? 14.209 -5.774 -0.623 1.00 89.62 86 PRO A C 1
ATOM 629 O O . PRO A 1 86 ? 15.102 -6.615 -0.536 1.00 89.62 86 PRO A O 1
ATOM 632 N N . LEU A 1 87 ? 14.331 -4.697 -1.411 1.00 87.44 87 LEU A N 1
ATOM 633 C CA . LEU A 1 87 ? 15.488 -4.414 -2.263 1.00 87.44 87 LEU A CA 1
ATOM 634 C C . LEU A 1 87 ? 16.092 -3.046 -1.929 1.00 87.44 87 LEU A C 1
ATOM 636 O O . LEU A 1 87 ? 15.379 -2.083 -1.654 1.00 87.44 87 LEU A O 1
ATOM 640 N N . ALA A 1 88 ? 17.413 -2.921 -2.060 1.00 82.12 88 ALA A N 1
ATOM 641 C CA . ALA A 1 88 ? 18.115 -1.647 -1.861 1.00 82.12 88 ALA A CA 1
ATOM 642 C C . ALA A 1 88 ? 17.728 -0.556 -2.886 1.00 82.12 88 ALA A C 1
ATOM 644 O O . ALA A 1 88 ? 18.039 0.614 -2.692 1.00 82.12 88 ALA A O 1
ATOM 645 N N . ASN A 1 89 ? 17.084 -0.941 -3.988 1.00 78.38 89 ASN A N 1
ATOM 646 C CA . ASN A 1 89 ? 16.737 -0.090 -5.123 1.00 78.38 89 ASN A CA 1
ATOM 647 C C . ASN A 1 89 ? 15.267 -0.223 -5.557 1.00 78.38 89 ASN A C 1
ATOM 649 O O . ASN A 1 89 ? 14.944 0.110 -6.700 1.00 78.38 89 ASN A O 1
ATOM 653 N N . ALA A 1 90 ? 14.366 -0.674 -4.674 1.00 80.25 90 ALA A N 1
ATOM 654 C CA . ALA A 1 90 ? 12.928 -0.549 -4.926 1.00 80.25 90 ALA A CA 1
ATOM 655 C C . ALA A 1 90 ? 12.442 0.867 -4.585 1.00 80.25 90 ALA A C 1
ATOM 657 O O . ALA A 1 90 ? 11.604 1.057 -3.712 1.00 80.25 90 ALA A O 1
ATOM 658 N N . SER A 1 91 ? 13.022 1.867 -5.249 1.00 91.94 91 SER A N 1
ATOM 659 C CA . SER A 1 91 ? 12.696 3.267 -5.006 1.00 91.94 91 SER A CA 1
ATOM 660 C C . SER A 1 91 ? 11.199 3.525 -5.165 1.00 91.94 91 SER A C 1
ATOM 662 O O . SER A 1 91 ? 10.569 3.066 -6.121 1.00 91.94 91 SER A O 1
ATOM 664 N N . GLU A 1 92 ? 10.659 4.308 -4.236 1.00 95.12 92 GLU A N 1
ATOM 665 C CA . GLU A 1 92 ? 9.230 4.570 -4.075 1.00 95.12 92 GLU A CA 1
ATOM 666 C C . GLU A 1 92 ? 8.413 3.332 -3.686 1.00 95.12 92 GLU A C 1
ATOM 668 O O . GLU A 1 92 ? 7.236 3.231 -4.028 1.00 95.12 92 GLU A O 1
ATOM 673 N N . PHE A 1 93 ? 8.999 2.392 -2.943 1.00 97.62 93 PHE A N 1
ATOM 674 C CA . PHE A 1 93 ? 8.236 1.298 -2.345 1.00 97.62 93 PHE A CA 1
ATOM 675 C C . PHE A 1 93 ? 7.161 1.848 -1.400 1.00 97.62 93 PHE A C 1
ATOM 677 O O . PHE A 1 93 ? 7.434 2.683 -0.540 1.00 97.62 93 PHE A O 1
ATOM 684 N N . GLY A 1 94 ? 5.921 1.387 -1.559 1.00 97.88 94 GLY A N 1
ATOM 685 C CA . GLY A 1 94 ? 4.775 1.969 -0.858 1.00 97.88 94 GLY A CA 1
ATOM 686 C C . GLY A 1 94 ? 4.134 3.133 -1.611 1.00 97.88 94 GLY A C 1
ATOM 687 O O . GLY A 1 94 ? 3.375 3.891 -1.015 1.00 97.88 94 GLY A O 1
ATOM 688 N N . TYR A 1 95 ? 4.417 3.297 -2.907 1.00 98.25 95 TYR A N 1
ATOM 689 C CA . TYR A 1 95 ? 3.724 4.274 -3.754 1.00 98.25 95 TYR A CA 1
ATOM 690 C C . TYR A 1 95 ? 2.248 3.928 -3.950 1.00 98.25 95 TYR A C 1
ATOM 692 O O . TYR A 1 95 ? 1.404 4.810 -4.084 1.00 98.25 95 TYR A O 1
ATOM 700 N N . SER A 1 96 ? 1.934 2.639 -3.992 1.00 98.69 96 SER A N 1
ATOM 701 C CA . SER A 1 96 ? 0.570 2.136 -4.007 1.00 98.69 96 SER A CA 1
ATOM 702 C C . SER A 1 96 ? 0.481 0.925 -3.085 1.00 98.69 96 SER A C 1
ATOM 704 O O . SER A 1 96 ? 1.445 0.168 -2.950 1.00 98.69 96 SER A O 1
ATOM 706 N N . VAL A 1 97 ? -0.656 0.770 -2.408 1.00 98.19 97 VAL A N 1
ATOM 707 C CA . VAL A 1 97 ? -0.887 -0.323 -1.464 1.00 98.19 97 VAL A CA 1
ATOM 708 C C . VAL A 1 97 ? -2.312 -0.835 -1.606 1.00 98.19 97 VAL A C 1
ATOM 710 O O . VAL A 1 97 ? -3.259 -0.052 -1.631 1.00 98.19 97 VAL A O 1
ATOM 713 N N . ALA A 1 98 ? -2.450 -2.151 -1.662 1.00 96.88 98 ALA A N 1
ATOM 714 C CA . ALA A 1 98 ? -3.696 -2.869 -1.453 1.00 96.88 98 ALA A CA 1
ATOM 715 C C . ALA A 1 98 ? -3.406 -3.971 -0.433 1.00 96.88 98 ALA A C 1
ATOM 717 O O . ALA A 1 98 ? -2.350 -4.601 -0.495 1.00 96.88 98 ALA A O 1
ATOM 718 N N . PHE A 1 99 ? -4.302 -4.197 0.522 1.00 92.88 99 PHE A N 1
ATOM 719 C CA . PHE A 1 99 ? -4.103 -5.273 1.488 1.00 92.88 99 PHE A CA 1
ATOM 720 C C . PHE A 1 99 ? -5.413 -5.956 1.850 1.00 92.88 99 PHE A C 1
ATOM 722 O O . PHE A 1 99 ? -6.464 -5.321 1.922 1.00 92.88 99 PHE A O 1
ATOM 729 N N . GLU A 1 100 ? -5.291 -7.243 2.126 1.00 92.00 100 GLU A N 1
ATOM 730 C CA . GLU A 1 100 ? -6.306 -8.140 2.662 1.00 92.00 100 GLU A CA 1
ATOM 731 C C . GLU A 1 100 ? -5.658 -8.981 3.779 1.00 92.00 100 GLU A C 1
ATOM 733 O O . GLU A 1 100 ? -4.428 -8.961 3.906 1.00 92.00 100 GLU A O 1
ATOM 738 N N . PRO A 1 101 ? -6.427 -9.719 4.608 1.00 89.12 101 PRO A N 1
ATOM 739 C CA . PRO A 1 101 ? -5.866 -10.513 5.702 1.00 89.12 101 PRO A CA 1
ATOM 740 C C . PRO A 1 101 ? -4.665 -11.370 5.298 1.00 89.12 101 PRO A C 1
ATOM 742 O O . PRO A 1 101 ? -3.641 -11.294 5.960 1.00 89.12 101 PRO A O 1
ATOM 745 N N . GLY A 1 102 ? -4.739 -12.081 4.166 1.00 89.81 102 GLY A N 1
ATOM 746 C CA . GLY A 1 102 ? -3.693 -13.017 3.740 1.00 89.81 102 GLY A CA 1
ATOM 747 C C . GLY A 1 102 ? -2.588 -12.450 2.844 1.00 89.81 102 GLY A C 1
ATOM 748 O O . GLY A 1 102 ? -1.546 -13.096 2.710 1.00 89.81 102 GLY A O 1
ATOM 749 N N . VAL A 1 103 ? -2.772 -11.275 2.233 1.00 93.44 103 VAL A N 1
ATOM 750 C CA . VAL A 1 103 ? -1.800 -10.710 1.285 1.00 93.44 103 VAL A CA 1
ATOM 751 C C . VAL A 1 103 ? -1.769 -9.185 1.332 1.00 93.44 103 VAL A C 1
ATOM 753 O O . VAL A 1 103 ? -2.802 -8.518 1.354 1.00 93.44 103 VAL A O 1
ATOM 756 N N . THR A 1 104 ? -0.561 -8.627 1.298 1.00 95.62 104 THR A N 1
ATOM 757 C CA . THR A 1 104 ? -0.331 -7.190 1.101 1.00 95.62 104 THR A CA 1
ATOM 758 C C . THR A 1 104 ? 0.416 -6.989 -0.210 1.00 95.62 104 THR A C 1
ATOM 760 O O . THR A 1 104 ? 1.530 -7.488 -0.367 1.00 95.62 104 THR A O 1
ATOM 763 N N . LEU A 1 105 ? -0.179 -6.255 -1.147 1.00 97.44 105 LEU A N 1
ATOM 764 C CA . LEU A 1 105 ? 0.416 -5.913 -2.435 1.00 97.44 105 LEU A CA 1
ATOM 765 C C . LEU A 1 105 ? 0.893 -4.462 -2.426 1.00 97.44 105 LEU A C 1
ATOM 767 O O . LEU A 1 105 ? 0.128 -3.543 -2.125 1.00 97.44 105 LEU A O 1
ATOM 771 N N . ILE A 1 106 ? 2.164 -4.263 -2.761 1.00 98.38 106 ILE A N 1
ATOM 772 C CA . ILE A 1 106 ? 2.847 -2.975 -2.648 1.00 98.38 106 ILE A CA 1
ATOM 773 C C . ILE A 1 106 ? 3.540 -2.643 -3.965 1.00 98.38 106 ILE A C 1
ATOM 775 O O . ILE A 1 106 ? 4.351 -3.422 -4.459 1.00 98.38 106 ILE A O 1
ATOM 779 N N . GLY A 1 107 ? 3.243 -1.474 -4.524 1.00 98.19 107 GLY A N 1
ATOM 780 C CA . GLY A 1 107 ? 3.887 -0.967 -5.731 1.00 98.19 107 GLY A CA 1
ATOM 781 C C . GLY A 1 107 ? 5.125 -0.112 -5.449 1.00 98.19 107 GLY A C 1
ATOM 782 O O . GLY A 1 107 ? 5.165 0.644 -4.474 1.00 98.19 107 GLY A O 1
ATOM 783 N N . ALA A 1 108 ? 6.110 -0.214 -6.341 1.00 97.69 108 ALA A N 1
ATOM 784 C CA . ALA A 1 108 ? 7.341 0.573 -6.380 1.00 97.69 108 ALA A CA 1
ATOM 785 C C . ALA A 1 108 ? 7.641 0.992 -7.838 1.00 97.69 108 ALA A C 1
ATOM 787 O O . ALA A 1 108 ? 8.485 0.388 -8.504 1.00 97.69 108 ALA A O 1
ATOM 788 N N . PRO A 1 109 ? 6.943 2.006 -8.382 1.00 96.56 109 PRO A N 1
ATOM 789 C CA . PRO A 1 109 ? 6.985 2.349 -9.807 1.00 96.56 109 PRO A CA 1
ATOM 790 C C . PRO A 1 109 ? 8.319 2.909 -10.300 1.00 96.56 109 PRO A C 1
ATOM 792 O O . PRO A 1 109 ? 8.515 3.001 -11.508 1.00 96.56 109 PRO A O 1
ATOM 795 N N . SER A 1 110 ? 9.220 3.281 -9.391 1.00 93.88 110 SER A N 1
ATOM 796 C CA . SER A 1 110 ? 10.566 3.764 -9.714 1.00 93.88 110 SER A CA 1
ATOM 797 C C . SER A 1 110 ? 11.645 2.693 -9.479 1.00 93.88 110 SER A C 1
ATOM 799 O O . SER A 1 110 ? 12.836 2.958 -9.648 1.00 93.88 110 SER A O 1
ATOM 801 N N . ALA A 1 111 ? 11.250 1.471 -9.105 1.00 93.12 111 ALA A N 1
ATOM 802 C CA . ALA A 1 111 ? 12.162 0.352 -8.916 1.00 93.12 111 ALA A CA 1
ATOM 803 C C . ALA A 1 111 ? 12.727 -0.148 -10.252 1.00 93.12 111 ALA A C 1
ATOM 805 O O . ALA A 1 111 ? 11.988 -0.342 -11.212 1.00 93.12 111 ALA A O 1
ATOM 806 N N . LEU A 1 112 ? 14.040 -0.391 -10.308 1.00 87.75 112 LEU A N 1
ATOM 807 C CA . LEU A 1 112 ? 14.735 -0.986 -11.467 1.00 87.75 112 LEU A CA 1
ATOM 808 C C . LEU A 1 112 ? 14.474 -0.303 -12.828 1.00 87.75 112 LEU A C 1
ATOM 810 O O . LEU A 1 112 ? 14.670 -0.908 -13.878 1.00 87.75 112 LEU A O 1
ATOM 814 N N . GLY A 1 113 ? 14.049 0.961 -12.835 1.00 85.75 113 GLY A N 1
ATOM 815 C CA . GLY A 1 113 ? 13.696 1.687 -14.054 1.00 85.75 113 GLY A CA 1
ATOM 816 C C . GLY A 1 113 ? 12.258 1.443 -14.510 1.00 85.75 113 GLY A C 1
ATOM 817 O O . GLY A 1 113 ? 11.537 2.411 -14.677 1.00 85.75 113 GLY A O 1
ATOM 818 N N . ALA A 1 114 ? 11.806 0.201 -14.689 1.00 90.62 114 ALA A N 1
ATOM 819 C CA . ALA A 1 114 ? 10.461 -0.074 -15.228 1.00 90.62 114 ALA A CA 1
ATOM 820 C C . ALA A 1 114 ? 9.340 -0.119 -14.168 1.00 90.62 114 ALA A C 1
ATOM 822 O O . ALA A 1 114 ? 8.163 0.013 -14.511 1.00 90.62 114 ALA A O 1
ATOM 823 N N . GLY A 1 115 ? 9.700 -0.255 -12.890 1.00 94.38 115 GLY A N 1
ATOM 824 C CA . GLY A 1 115 ? 8.787 -0.420 -11.763 1.00 94.38 115 GLY A CA 1
ATOM 825 C C . GLY A 1 115 ? 8.571 -1.884 -11.368 1.00 94.38 115 GLY A C 1
ATOM 826 O O . GLY A 1 115 ? 8.721 -2.796 -12.178 1.00 94.38 115 GLY A O 1
ATOM 827 N N . LEU A 1 116 ? 8.229 -2.107 -10.098 1.00 95.56 116 LEU A N 1
ATOM 828 C CA . LEU A 1 116 ? 7.947 -3.423 -9.516 1.00 95.56 116 LEU A CA 1
ATOM 829 C C . LEU A 1 116 ? 6.667 -3.392 -8.677 1.00 95.56 116 LEU A C 1
ATOM 831 O O . LEU A 1 116 ? 6.259 -2.345 -8.167 1.00 95.56 116 LEU A O 1
ATOM 835 N N . ALA A 1 117 ? 6.083 -4.567 -8.456 1.00 96.81 117 ALA A N 1
ATOM 836 C CA . ALA A 1 117 ? 5.122 -4.804 -7.384 1.00 96.81 117 ALA A CA 1
ATOM 837 C C . ALA A 1 117 ? 5.557 -5.999 -6.526 1.00 96.81 117 ALA A C 1
ATOM 839 O O . ALA A 1 117 ? 6.145 -6.957 -7.024 1.00 96.81 117 ALA A O 1
ATOM 840 N N . PHE A 1 118 ? 5.255 -5.957 -5.233 1.00 96.56 118 PHE A N 1
ATOM 841 C CA . PHE A 1 118 ? 5.655 -6.962 -4.254 1.00 96.56 118 PHE A CA 1
ATOM 842 C C . PHE A 1 118 ? 4.438 -7.469 -3.495 1.00 96.56 118 PHE A C 1
ATOM 844 O O . PHE A 1 118 ? 3.688 -6.668 -2.938 1.00 96.56 118 PHE A O 1
ATOM 851 N N . ALA A 1 119 ? 4.266 -8.785 -3.443 1.00 95.31 119 ALA A N 1
ATOM 852 C CA . ALA A 1 119 ? 3.260 -9.434 -2.620 1.00 95.31 119 ALA A CA 1
ATOM 853 C C . ALA A 1 119 ? 3.922 -10.014 -1.371 1.00 95.31 119 ALA A C 1
ATOM 855 O O . ALA A 1 119 ? 4.819 -10.854 -1.462 1.00 95.31 119 ALA A O 1
ATOM 856 N N . PHE A 1 120 ? 3.465 -9.577 -0.207 1.00 95.31 120 PHE A N 1
ATOM 857 C CA . PHE A 1 120 ? 3.874 -10.097 1.090 1.00 95.31 120 PHE A CA 1
ATOM 858 C C . PHE A 1 120 ? 2.755 -10.922 1.708 1.00 95.31 120 PHE A C 1
ATOM 860 O O . PHE A 1 120 ? 1.580 -10.696 1.409 1.00 95.31 120 PHE A O 1
ATOM 867 N N . GLU A 1 121 ? 3.119 -11.831 2.613 1.00 93.19 121 GLU A N 1
ATOM 868 C CA . GLU A 1 121 ? 2.161 -12.357 3.584 1.00 93.19 121 GLU A CA 1
ATOM 869 C C . GLU A 1 121 ? 1.434 -11.191 4.263 1.00 93.19 121 GLU A C 1
ATOM 871 O O . GLU A 1 121 ? 2.029 -10.148 4.546 1.00 93.19 121 GLU A O 1
ATOM 876 N N . GLY A 1 122 ? 0.128 -11.352 4.449 1.00 87.38 122 GLY A N 1
ATOM 877 C CA . GLY A 1 122 ? -0.709 -10.315 5.027 1.00 87.38 122 GLY A CA 1
ATOM 878 C C . GLY A 1 122 ? -0.442 -10.072 6.513 1.00 87.38 122 GLY A C 1
ATOM 879 O O . GLY A 1 122 ? 0.342 -10.753 7.175 1.00 87.38 122 GLY A O 1
ATOM 880 N N . PHE A 1 123 ? -1.105 -9.046 7.041 1.00 84.06 123 PHE A N 1
ATOM 881 C CA . PHE A 1 123 ? -0.868 -8.528 8.393 1.00 84.06 123 PHE A CA 1
ATOM 882 C C . PHE A 1 123 ? -1.343 -9.473 9.512 1.00 84.06 123 PHE A C 1
ATOM 884 O O . PHE A 1 123 ? -1.044 -9.224 10.683 1.00 84.06 123 PHE A O 1
ATOM 891 N N . ASP A 1 124 ? -2.114 -10.511 9.174 1.00 83.00 124 ASP A N 1
ATOM 892 C CA . ASP A 1 124 ? -2.601 -11.526 10.110 1.00 83.00 124 ASP A CA 1
ATOM 893 C C . ASP A 1 124 ? -1.538 -12.593 10.434 1.00 83.00 124 ASP A C 1
ATOM 895 O O . ASP A 1 124 ? -1.725 -13.411 11.342 1.00 83.00 124 ASP A O 1
ATOM 899 N N . ARG A 1 125 ? -0.392 -12.558 9.739 1.00 80.25 125 ARG A N 1
ATOM 900 C CA . ARG A 1 125 ? 0.737 -13.467 9.945 1.00 80.25 125 ARG A CA 1
ATOM 901 C C . ARG A 1 125 ? 1.900 -12.791 10.671 1.00 80.25 125 ARG A C 1
ATOM 903 O O . ARG A 1 125 ? 2.169 -11.607 10.481 1.00 80.25 125 ARG A O 1
ATOM 910 N N . PRO A 1 126 ? 2.652 -13.549 11.491 1.00 70.00 126 PRO A N 1
ATOM 911 C CA . PRO A 1 126 ? 3.792 -13.007 12.226 1.00 70.00 126 PRO A CA 1
ATOM 912 C C . PRO A 1 126 ? 4.988 -12.671 11.322 1.00 70.00 126 PRO A C 1
ATOM 914 O O . PRO A 1 126 ? 5.835 -11.864 11.703 1.00 70.00 126 PRO A O 1
ATOM 917 N N . SER A 1 127 ? 5.083 -13.298 10.148 1.00 71.31 127 SER A N 1
ATOM 918 C CA . SER A 1 127 ? 6.151 -13.088 9.175 1.00 71.31 127 SER A CA 1
ATOM 919 C C . SER A 1 127 ? 5.698 -12.142 8.065 1.00 71.31 127 SER A C 1
ATOM 921 O O . SER A 1 127 ? 4.714 -12.404 7.392 1.00 71.31 127 SER A O 1
ATOM 923 N N . GLN A 1 128 ? 6.454 -11.066 7.816 1.00 83.38 128 GLN A N 1
ATOM 924 C CA . GLN A 1 128 ? 6.310 -10.247 6.602 1.00 83.38 128 GLN A CA 1
ATOM 925 C C . GLN A 1 128 ? 7.065 -10.906 5.439 1.00 83.38 128 GLN A C 1
ATOM 927 O O . GLN A 1 128 ? 7.958 -10.305 4.839 1.00 83.38 128 GLN A O 1
ATOM 932 N N . HIS A 1 129 ? 6.806 -12.190 5.179 1.00 89.75 129 HIS A N 1
ATOM 933 C CA . HIS A 1 129 ? 7.555 -12.904 4.152 1.00 89.75 129 HIS A CA 1
ATOM 934 C C . HIS A 1 129 ? 7.165 -12.391 2.766 1.00 89.75 129 HIS A C 1
ATOM 936 O O . HIS A 1 129 ? 5.981 -12.285 2.449 1.00 89.75 129 HIS A O 1
ATOM 942 N N . LEU A 1 130 ? 8.164 -12.085 1.936 1.00 93.31 130 LEU A N 1
ATOM 943 C CA . LEU A 1 130 ? 7.937 -11.799 0.526 1.00 93.31 130 LEU A CA 1
ATOM 944 C C . LEU A 1 130 ? 7.485 -13.094 -0.155 1.00 93.31 130 LEU A C 1
ATOM 946 O O . LEU A 1 130 ? 8.250 -14.052 -0.222 1.00 93.31 130 LEU A O 1
ATOM 950 N N . LEU A 1 131 ? 6.255 -13.117 -0.657 1.00 91.12 131 LEU A N 1
ATOM 951 C CA . LEU A 1 131 ? 5.706 -14.256 -1.390 1.00 91.12 131 LEU A CA 1
ATOM 952 C C . LEU A 1 131 ? 6.249 -14.278 -2.817 1.00 91.12 131 LEU A C 1
ATOM 954 O O . LEU A 1 131 ? 6.734 -15.305 -3.285 1.00 91.12 131 LEU A O 1
ATOM 958 N N . PHE A 1 132 ? 6.173 -13.135 -3.501 1.00 91.12 132 PHE A N 1
ATOM 959 C CA . PHE A 1 132 ? 6.720 -12.944 -4.840 1.00 91.12 132 PHE A CA 1
ATOM 960 C C . PHE A 1 132 ? 6.855 -11.455 -5.176 1.00 91.12 132 PHE A C 1
ATOM 962 O O . PHE A 1 132 ? 6.199 -10.594 -4.588 1.00 91.12 132 PHE A O 1
ATOM 969 N N . SER A 1 133 ? 7.695 -11.159 -6.163 1.00 92.38 133 SER A N 1
ATOM 970 C CA . SER A 1 133 ? 7.752 -9.865 -6.843 1.00 92.38 133 SER A CA 1
ATOM 971 C C . SER A 1 133 ? 7.320 -10.039 -8.293 1.00 92.38 133 SER A C 1
ATOM 973 O O . SER A 1 133 ? 7.650 -11.049 -8.913 1.00 92.38 133 SER A O 1
ATOM 975 N N . VAL A 1 134 ? 6.608 -9.054 -8.829 1.00 90.62 134 VAL A N 1
ATOM 976 C CA . VAL A 1 134 ? 6.179 -9.006 -10.228 1.00 90.62 134 VAL A CA 1
ATOM 977 C C . VAL A 1 134 ? 6.847 -7.819 -10.899 1.00 90.62 134 VAL A C 1
ATOM 979 O O . VAL A 1 134 ? 6.865 -6.712 -10.355 1.00 90.62 134 VAL A O 1
ATOM 982 N N . GLU A 1 135 ? 7.369 -8.070 -12.088 1.00 89.38 135 GLU A N 1
ATOM 983 C CA . GLU A 1 135 ? 7.873 -7.074 -13.024 1.00 89.38 135 GLU A CA 1
ATOM 984 C C . GLU A 1 135 ? 7.038 -7.142 -14.313 1.00 89.38 135 GLU A C 1
ATOM 986 O O . GLU A 1 135 ? 6.412 -8.177 -14.572 1.00 89.38 135 GLU A O 1
ATOM 991 N N . PRO A 1 136 ? 6.964 -6.058 -15.100 1.00 85.56 136 PRO A N 1
ATOM 992 C CA . PRO A 1 136 ? 6.273 -6.092 -16.385 1.00 85.56 136 PRO A CA 1
ATOM 993 C C . PRO A 1 136 ? 6.939 -7.106 -17.329 1.00 85.56 136 PRO A C 1
ATOM 995 O O . PRO A 1 136 ? 8.162 -7.249 -17.339 1.00 85.56 136 PRO A O 1
ATOM 998 N N . GLU A 1 137 ? 6.141 -7.823 -18.124 1.00 81.88 137 GLU A N 1
ATOM 999 C CA . GLU A 1 137 ? 6.678 -8.809 -19.064 1.00 81.88 137 GLU A CA 1
ATOM 1000 C C . GLU A 1 137 ? 7.466 -8.137 -20.201 1.00 81.88 137 GLU A C 1
ATOM 1002 O O . GLU A 1 137 ? 7.031 -7.154 -20.799 1.00 81.88 137 GLU A O 1
ATOM 1007 N N . GLY A 1 138 ? 8.611 -8.721 -20.563 1.00 75.69 138 GLY A N 1
ATOM 1008 C CA . GLY A 1 138 ? 9.397 -8.291 -21.719 1.00 75.69 138 GLY A CA 1
ATOM 1009 C C . GLY A 1 138 ? 10.300 -7.081 -21.459 1.00 75.69 138 GLY A C 1
ATOM 1010 O O . GLY A 1 138 ? 10.776 -6.847 -20.353 1.00 75.69 138 GLY A O 1
ATOM 1011 N N . SER A 1 139 ? 10.609 -6.343 -22.525 1.00 69.69 139 SER A N 1
ATOM 1012 C CA . SER A 1 139 ? 11.549 -5.214 -22.510 1.00 69.69 139 SER A CA 1
ATOM 1013 C C . SER A 1 139 ? 10.851 -3.912 -22.112 1.00 69.69 139 SER A C 1
ATOM 1015 O O . SER A 1 139 ? 10.924 -2.933 -22.857 1.00 69.69 139 SER A O 1
ATOM 1017 N N . ALA A 1 140 ? 10.131 -3.916 -20.991 1.00 75.81 140 ALA A N 1
ATOM 1018 C CA . ALA A 1 140 ? 9.355 -2.762 -20.561 1.00 75.81 140 ALA A CA 1
ATOM 1019 C C . ALA A 1 140 ? 10.233 -1.508 -20.479 1.00 75.81 140 ALA A C 1
ATOM 1021 O O . ALA A 1 140 ? 11.386 -1.538 -20.025 1.00 75.81 140 ALA A O 1
ATOM 1022 N N . SER A 1 141 ? 9.682 -0.394 -20.947 1.00 82.50 141 SER A N 1
ATOM 1023 C CA . SER A 1 141 ? 10.358 0.891 -20.901 1.00 82.50 141 SER A CA 1
ATOM 1024 C C . SER A 1 141 ? 10.704 1.250 -19.450 1.00 82.50 141 SER A C 1
ATOM 1026 O O . SER A 1 141 ? 9.889 1.059 -18.546 1.00 82.50 141 SER A O 1
ATOM 1028 N N . PRO A 1 142 ? 11.851 1.902 -19.187 1.00 77.94 142 PRO A N 1
ATOM 1029 C CA . PRO A 1 142 ? 12.113 2.542 -17.896 1.00 77.94 142 PRO A CA 1
ATOM 1030 C C . PRO A 1 142 ? 11.112 3.658 -17.530 1.00 77.94 142 PRO A C 1
ATOM 1032 O O . PRO A 1 142 ? 11.293 4.369 -16.547 1.00 77.94 142 PRO A O 1
ATOM 1035 N N . LEU A 1 143 ? 10.095 3.894 -18.361 1.00 83.19 143 LEU A N 1
ATOM 1036 C CA . LEU A 1 143 ? 8.995 4.813 -18.106 1.00 83.19 143 LEU A CA 1
ATOM 1037 C C . LEU A 1 143 ? 7.649 4.093 -17.944 1.00 83.19 143 LEU A C 1
ATOM 1039 O O . LEU A 1 143 ? 6.654 4.782 -17.731 1.00 83.19 143 LEU A O 1
ATOM 1043 N N . SER A 1 144 ? 7.600 2.753 -17.980 1.00 90.94 144 SER A N 1
ATOM 1044 C CA . SER A 1 144 ? 6.355 1.982 -17.831 1.00 90.94 144 SER A CA 1
ATOM 1045 C C . SER A 1 144 ? 5.684 2.235 -16.477 1.00 90.94 144 SER A C 1
ATOM 1047 O O . SER A 1 144 ? 4.455 2.292 -16.379 1.00 90.94 144 SER A O 1
ATOM 1049 N N . ARG A 1 145 ? 6.489 2.490 -15.433 1.00 94.31 145 ARG A N 1
ATOM 1050 C CA . ARG A 1 145 ? 6.045 2.782 -14.059 1.00 94.31 145 ARG A CA 1
ATOM 1051 C C . ARG A 1 145 ? 5.118 1.694 -13.507 1.00 94.31 145 ARG A C 1
ATOM 1053 O O . ARG A 1 145 ? 4.095 1.995 -12.883 1.00 94.31 145 ARG A O 1
ATOM 1060 N N . PHE A 1 146 ? 5.462 0.435 -13.750 1.00 96.31 146 PHE A N 1
ATOM 1061 C CA . PHE A 1 146 ? 4.743 -0.728 -13.243 1.00 96.31 146 PHE A CA 1
ATOM 1062 C C . PHE A 1 146 ? 4.664 -0.696 -11.709 1.00 96.31 146 PHE A C 1
ATOM 1064 O O . PHE A 1 146 ? 5.656 -0.444 -11.033 1.00 96.31 146 PHE A O 1
ATOM 1071 N N . GLY A 1 147 ? 3.474 -0.897 -11.139 1.00 97.12 147 GLY A N 1
ATOM 1072 C CA . GLY A 1 147 ? 3.237 -0.704 -9.701 1.00 97.12 147 GLY A CA 1
ATOM 1073 C C . GLY A 1 147 ? 2.776 0.709 -9.325 1.00 97.12 147 GLY A C 1
ATOM 1074 O O . GLY A 1 147 ? 2.671 1.029 -8.140 1.00 97.12 147 GLY A O 1
ATOM 1075 N N . SER A 1 148 ? 2.452 1.570 -10.298 1.00 97.50 148 SER A N 1
ATOM 1076 C CA . SER A 1 148 ? 1.892 2.907 -10.016 1.00 97.50 148 SER A CA 1
ATOM 1077 C C . SER A 1 148 ? 0.529 2.849 -9.324 1.00 97.50 148 SER A C 1
ATOM 1079 O O . SER A 1 148 ? 0.180 3.750 -8.567 1.00 97.50 148 SER A O 1
ATOM 1081 N N . SER A 1 149 ? -0.238 1.789 -9.567 1.00 98.12 149 SER A N 1
ATOM 1082 C CA . SER A 1 149 ? -1.490 1.486 -8.876 1.00 98.12 149 SER A CA 1
ATOM 1083 C C . SER A 1 149 ? -1.607 -0.018 -8.697 1.00 98.12 149 SER A C 1
ATOM 1085 O O . SER A 1 149 ? -1.233 -0.766 -9.601 1.00 98.12 149 SER A O 1
ATOM 1087 N N . VAL A 1 150 ? -2.160 -0.458 -7.573 1.00 98.12 150 VAL A N 1
ATOM 1088 C CA . VAL A 1 150 ? -2.395 -1.875 -7.294 1.00 98.12 150 VAL A CA 1
ATOM 1089 C C . VAL A 1 150 ? -3.800 -2.078 -6.7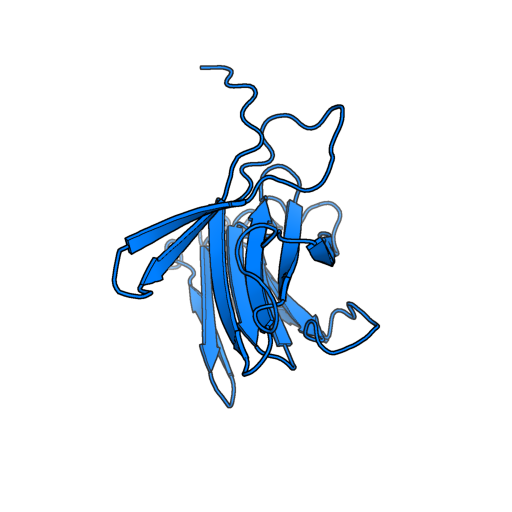46 1.00 98.12 150 VAL A C 1
ATOM 1091 O O . VAL A 1 150 ? -4.337 -1.203 -6.067 1.00 98.12 150 VAL A O 1
ATOM 1094 N N . ALA A 1 151 ? -4.388 -3.229 -7.042 1.00 97.12 151 ALA A N 1
ATOM 1095 C CA . ALA A 1 151 ? -5.641 -3.686 -6.458 1.00 97.12 151 ALA A CA 1
ATOM 1096 C C . ALA A 1 151 ? -5.582 -5.200 -6.246 1.00 97.12 151 ALA A C 1
ATOM 1098 O O . ALA A 1 151 ? -4.958 -5.913 -7.033 1.00 97.12 151 ALA A O 1
ATOM 1099 N N . LEU A 1 152 ? -6.245 -5.665 -5.192 1.00 95.44 152 LEU A N 1
ATOM 1100 C CA . LEU A 1 152 ? -6.428 -7.078 -4.880 1.00 95.44 152 LEU A CA 1
ATOM 1101 C C . LEU A 1 152 ? -7.883 -7.477 -5.134 1.00 95.44 152 LEU A C 1
ATOM 1103 O O . LEU A 1 152 ? -8.794 -6.656 -5.004 1.00 95.44 152 LEU A O 1
ATOM 1107 N N . GLY A 1 153 ? -8.073 -8.732 -5.517 1.00 92.25 153 GLY A N 1
ATOM 1108 C CA . GLY A 1 153 ? -9.350 -9.428 -5.507 1.00 92.25 153 GLY A CA 1
ATOM 1109 C C . GLY A 1 153 ? -9.137 -10.882 -5.089 1.00 92.25 153 GLY A C 1
ATOM 1110 O O . GLY A 1 153 ? -8.001 -11.318 -4.920 1.00 92.25 153 GLY A O 1
ATOM 1111 N N . GLU A 1 154 ? -10.229 -11.635 -4.971 1.00 87.06 154 GLU A N 1
ATOM 1112 C CA . GLU A 1 154 ? -10.241 -12.984 -4.380 1.00 87.06 154 GLU A CA 1
ATOM 1113 C C . GLU A 1 154 ? -9.171 -13.934 -4.954 1.00 87.06 154 GLU A C 1
ATOM 1115 O O . GLU A 1 154 ? -8.456 -14.586 -4.197 1.00 87.06 154 GLU A O 1
ATOM 1120 N N . ASP A 1 155 ? -9.012 -13.953 -6.281 1.00 87.81 155 ASP A N 1
ATOM 1121 C CA . ASP A 1 155 ? -8.113 -14.880 -6.984 1.00 87.81 155 ASP A CA 1
ATOM 1122 C C . ASP A 1 155 ? -6.906 -14.196 -7.645 1.00 87.81 155 ASP A C 1
ATOM 1124 O O . ASP A 1 155 ? -6.191 -14.811 -8.443 1.00 87.81 155 ASP A O 1
ATOM 1128 N N . GLY A 1 156 ? -6.665 -12.909 -7.385 1.00 90.50 156 GLY A N 1
ATOM 1129 C CA . GLY A 1 156 ? -5.586 -12.228 -8.088 1.00 90.50 156 GLY A CA 1
ATOM 1130 C C . GLY A 1 156 ? -5.399 -10.756 -7.777 1.00 90.50 156 GLY A C 1
ATOM 1131 O O . GLY A 1 156 ? -5.928 -10.197 -6.821 1.00 90.50 156 GLY A O 1
ATOM 1132 N N . ALA A 1 157 ? -4.596 -10.126 -8.625 1.00 94.69 157 ALA A N 1
ATOM 1133 C CA . ALA A 1 157 ? -4.192 -8.743 -8.478 1.00 94.69 157 ALA A CA 1
ATOM 1134 C C . ALA A 1 157 ? -4.180 -8.026 -9.825 1.00 94.69 157 ALA A C 1
ATOM 1136 O O . ALA A 1 157 ? -3.899 -8.625 -10.863 1.00 94.69 157 ALA A O 1
ATOM 1137 N N . VAL A 1 158 ? -4.424 -6.720 -9.787 1.00 96.50 158 VAL A N 1
ATOM 1138 C CA . VAL A 1 158 ? -4.222 -5.820 -10.924 1.00 96.50 158 VAL A CA 1
ATOM 1139 C C . VAL A 1 158 ? -3.098 -4.861 -10.579 1.00 96.50 158 VAL A C 1
ATOM 1141 O O . VAL A 1 158 ? -3.093 -4.267 -9.501 1.00 96.50 158 VAL A O 1
ATOM 1144 N N . ILE A 1 159 ? -2.159 -4.700 -11.508 1.00 97.50 159 ILE A N 1
ATOM 1145 C CA . ILE A 1 159 ? -1.016 -3.804 -11.367 1.00 97.50 159 ILE A CA 1
ATOM 1146 C C . ILE A 1 159 ? -0.996 -2.860 -12.567 1.00 97.50 159 ILE A C 1
ATOM 1148 O O . ILE A 1 159 ? -1.020 -3.293 -13.715 1.00 97.50 159 ILE A O 1
ATOM 1152 N N . GLY A 1 160 ? -0.991 -1.558 -12.295 1.00 96.69 160 GLY A N 1
ATOM 1153 C CA . GLY A 1 160 ? -0.969 -0.520 -13.318 1.00 96.69 160 GLY A CA 1
ATOM 1154 C C . GLY A 1 160 ? 0.451 -0.134 -13.723 1.00 96.69 160 GLY A C 1
ATOM 1155 O O . GLY A 1 160 ? 1.303 0.101 -12.861 1.00 96.69 160 GLY A O 1
ATOM 1156 N N . ALA A 1 161 ? 0.659 0.005 -15.030 1.00 96.12 161 ALA A N 1
ATOM 1157 C CA . ALA A 1 161 ? 1.866 0.529 -15.664 1.00 96.12 161 ALA A CA 1
ATOM 1158 C C . ALA A 1 161 ? 1.470 1.638 -16.660 1.00 96.12 161 ALA A C 1
ATOM 1160 O O . ALA A 1 161 ? 1.350 1.399 -17.856 1.00 96.12 161 ALA A O 1
ATOM 1161 N N . PRO A 1 162 ? 1.151 2.853 -16.179 1.00 94.81 162 PRO A N 1
ATOM 1162 C CA . PRO A 1 162 ? 0.517 3.886 -17.001 1.00 94.81 162 PRO A CA 1
ATOM 1163 C C . PRO A 1 162 ? 1.415 4.474 -18.099 1.00 94.81 162 PRO A C 1
ATOM 1165 O O . PRO A 1 162 ? 0.922 5.265 -18.899 1.00 94.81 162 PRO A O 1
ATOM 1168 N N . GLY A 1 163 ? 2.714 4.169 -18.104 1.00 91.06 163 GLY A N 1
ATOM 1169 C CA . GLY A 1 163 ? 3.636 4.597 -19.158 1.00 91.06 163 GLY A CA 1
ATOM 1170 C C . GLY A 1 163 ? 4.078 3.473 -20.092 1.00 91.06 163 GLY A C 1
ATOM 1171 O O . GLY A 1 163 ? 5.037 3.680 -20.831 1.00 91.06 163 GLY A O 1
ATOM 1172 N N . ASP A 1 164 ? 3.449 2.300 -19.997 1.00 86.81 164 ASP A N 1
ATOM 1173 C CA . ASP A 1 164 ? 3.683 1.163 -20.891 1.00 86.81 164 ASP A CA 1
ATOM 1174 C C . ASP A 1 164 ? 2.922 1.365 -22.212 1.00 86.81 164 ASP A C 1
ATOM 1176 O O . ASP A 1 164 ? 1.822 1.934 -22.199 1.00 86.81 164 ASP A O 1
ATOM 1180 N N . ASP A 1 165 ? 3.521 0.965 -23.335 1.00 77.56 165 ASP A N 1
ATOM 1181 C CA . ASP A 1 165 ? 3.049 1.229 -24.704 1.00 77.56 165 ASP A CA 1
ATOM 1182 C C . ASP A 1 165 ? 2.411 0.031 -25.428 1.00 77.56 165 ASP A C 1
ATOM 1184 O O . ASP A 1 165 ? 2.808 -1.132 -25.197 1.00 77.56 165 ASP A O 1
#

Sequence (165 aa):
GNGTSVGAAFLAFFAGSWHVLQVDLPQEANVTNARFGWSTSLLVETSDILLAAGAPGIDAVYVLKMNVTGDTKDASFAVNTTYPSPLANASEFGYSVAFEPGVTLIGAPSALGAGLAFAFEGFDRPSQHLLFSVEPEGSASPLSRFGSSVALGEDGAVIGAPGDD